Protein AF-A0A368D3M6-F1 (afdb_monomer_lite)

Foldseek 3Di:
DPLPLDPQLQVLLVVVVVLVCCVVVHPNHPDDPVNSVVVSVLSSVLSSQLSVLVVPPDDPVVSVVSNVVSVVD

Radius of gyration: 14.96 Å; chains: 1; bounding box: 37×20×39 Å

pLDDT: mean 91.23, std 9.11, range [51.84, 98.0]

Secondary structure (DSSP, 8-state):
------GGGGGGGGGGHHHHHHHHH-SS----HHHHHHHHHHHHHHHHHHHHHHHH---HHHHHHHHHHHHH-

Sequence (73 aa):
MNLSISKKALYPLALLIIPLLGVLLTNAVEWGIFDFLLMGSLLLVLGIAINLTFLNIKYFNKRIAIIFFVIFI

Structure (mmCIF, N/CA/C/O backbone):
data_AF-A0A368D3M6-F1
#
_entry.id   AF-A0A368D3M6-F1
#
loop_
_atom_site.group_PDB
_atom_site.id
_atom_site.type_symbol
_atom_site.label_atom_id
_atom_site.label_alt_id
_atom_site.label_comp_id
_atom_site.label_asym_id
_atom_site.label_entity_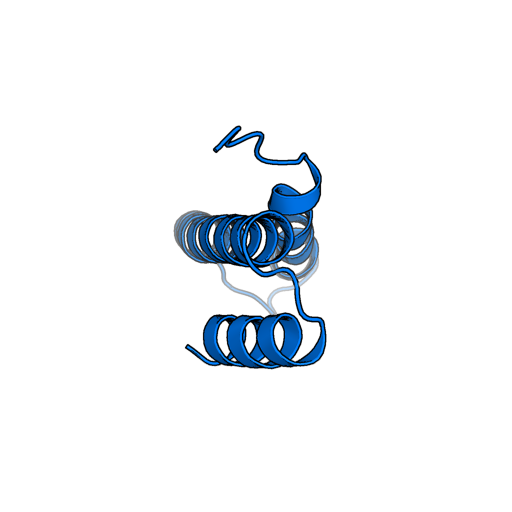id
_atom_site.label_seq_id
_atom_site.pdbx_PDB_ins_code
_atom_site.Cartn_x
_atom_site.Cartn_y
_atom_site.Cartn_z
_atom_site.occupancy
_atom_site.B_iso_or_equiv
_atom_site.auth_seq_id
_atom_site.auth_comp_id
_atom_site.auth_asym_id
_atom_site.auth_atom_id
_atom_site.pdbx_PDB_model_num
ATOM 1 N N . MET A 1 1 ? -22.326 -3.780 11.227 1.00 51.84 1 MET A N 1
ATOM 2 C CA . MET A 1 1 ? -20.941 -3.335 10.963 1.00 51.84 1 MET A CA 1
ATOM 3 C C . MET A 1 1 ? -20.995 -2.414 9.756 1.00 51.84 1 MET A C 1
ATOM 5 O O . MET A 1 1 ? -21.365 -2.885 8.691 1.00 51.84 1 MET A O 1
ATOM 9 N N . ASN A 1 2 ? -20.780 -1.107 9.922 1.00 52.09 2 ASN A N 1
ATOM 10 C CA . ASN A 1 2 ? -20.810 -0.185 8.785 1.00 52.09 2 ASN A CA 1
ATOM 11 C C . ASN A 1 2 ? -19.480 -0.340 8.030 1.00 52.09 2 ASN A C 1
ATOM 13 O O . ASN A 1 2 ? -18.440 0.108 8.508 1.00 52.09 2 ASN A O 1
ATOM 17 N N . LEU A 1 3 ? -19.496 -1.081 6.920 1.00 60.28 3 LEU A N 1
ATOM 18 C CA . LEU A 1 3 ? -18.325 -1.402 6.095 1.00 60.28 3 LEU A CA 1
ATOM 19 C C . LEU A 1 3 ? -17.937 -0.205 5.211 1.00 60.28 3 LEU A C 1
ATOM 21 O O . LEU A 1 3 ? -17.801 -0.322 3.996 1.00 60.28 3 LEU A O 1
ATOM 25 N N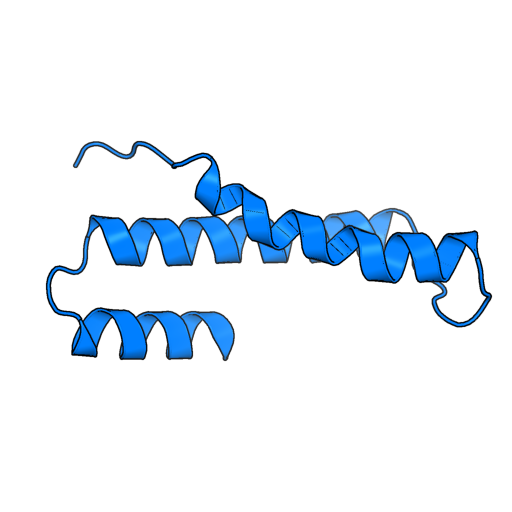 . SER A 1 4 ? -17.765 0.975 5.808 1.00 69.56 4 SER A N 1
ATOM 26 C CA . SER A 1 4 ? -17.271 2.135 5.073 1.00 69.56 4 SER A CA 1
ATOM 27 C C . SER A 1 4 ? -15.771 1.959 4.825 1.00 69.56 4 SER A C 1
ATOM 29 O O . SER A 1 4 ? -14.944 2.234 5.703 1.00 69.56 4 SER A O 1
ATOM 31 N N . ILE A 1 5 ? -15.406 1.469 3.641 1.00 73.94 5 ILE A N 1
ATOM 32 C CA . ILE A 1 5 ? -14.010 1.437 3.197 1.00 73.94 5 ILE A CA 1
ATOM 33 C C . ILE A 1 5 ? -13.536 2.888 3.083 1.00 73.94 5 ILE A C 1
ATOM 35 O O . ILE A 1 5 ? -14.056 3.674 2.293 1.00 73.94 5 ILE A O 1
ATOM 39 N N . SER A 1 6 ? -12.573 3.268 3.923 1.00 85.19 6 SER A N 1
ATOM 40 C CA . SER A 1 6 ? -11.997 4.609 3.882 1.00 85.19 6 SER A CA 1
ATOM 41 C C . SER A 1 6 ? -11.155 4.767 2.620 1.00 85.19 6 SER A C 1
ATOM 43 O O . SER A 1 6 ? -10.482 3.824 2.209 1.00 85.19 6 SER A O 1
ATOM 45 N N . LYS A 1 7 ? -11.070 5.987 2.072 1.00 87.69 7 LYS A N 1
ATOM 46 C CA . LYS A 1 7 ? -10.106 6.320 1.004 1.00 87.69 7 LYS A CA 1
ATOM 47 C C . LYS A 1 7 ? -8.664 5.939 1.379 1.00 87.69 7 LYS A C 1
ATOM 49 O O . LYS A 1 7 ? -7.863 5.647 0.501 1.00 87.69 7 LYS A O 1
ATOM 54 N N . LYS A 1 8 ? -8.358 5.869 2.682 1.00 87.81 8 LYS A N 1
ATOM 55 C CA . LYS A 1 8 ? -7.069 5.410 3.224 1.00 87.81 8 LYS A CA 1
ATOM 56 C C . LYS A 1 8 ? -6.703 3.979 2.813 1.00 87.81 8 LYS A C 1
ATOM 58 O O . LYS A 1 8 ? -5.521 3.679 2.711 1.00 87.81 8 LYS A O 1
ATOM 63 N N . ALA A 1 9 ? -7.687 3.118 2.535 1.00 91.44 9 ALA A N 1
ATOM 64 C CA . ALA A 1 9 ? -7.445 1.758 2.048 1.00 91.44 9 ALA A CA 1
ATOM 65 C C . ALA A 1 9 ? -6.778 1.733 0.660 1.0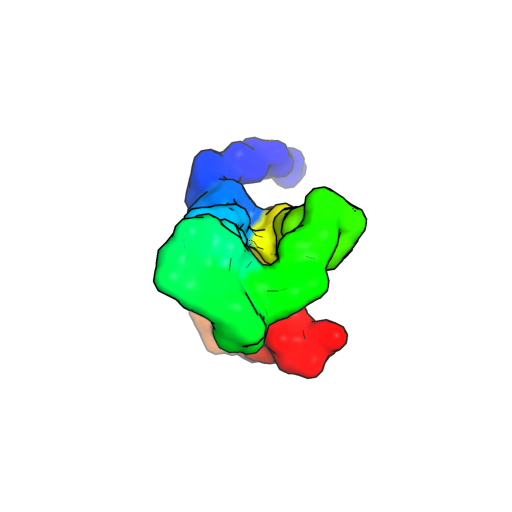0 91.44 9 ALA A C 1
ATOM 67 O O . ALA A 1 9 ? -6.187 0.729 0.291 1.00 91.44 9 ALA A O 1
ATOM 68 N N . LEU A 1 10 ? -6.843 2.835 -0.097 1.00 93.06 10 LEU A N 1
ATOM 69 C CA . LEU A 1 10 ? -6.239 2.952 -1.425 1.00 93.06 10 LEU A CA 1
ATOM 70 C C . LEU A 1 10 ? -4.809 3.509 -1.387 1.00 93.06 10 LEU A C 1
ATOM 72 O O . LEU A 1 10 ? -4.123 3.475 -2.400 1.00 93.06 10 LEU A O 1
ATOM 76 N N . TYR A 1 11 ? -4.333 4.016 -0.244 1.00 93.94 11 TYR A N 1
ATOM 77 C CA . TYR A 1 11 ? -3.004 4.633 -0.141 1.00 93.94 11 TYR A CA 1
ATOM 78 C C . TYR A 1 11 ? -1.845 3.706 -0.539 1.00 93.94 11 TYR A C 1
ATOM 80 O O . TYR A 1 11 ? -0.923 4.201 -1.188 1.00 93.94 11 TYR A O 1
ATOM 88 N N . PRO A 1 12 ? -1.873 2.388 -0.245 1.00 94.69 12 PRO A N 1
ATOM 89 C CA . PRO A 1 12 ? -0.814 1.485 -0.691 1.00 94.69 12 PRO A CA 1
ATOM 90 C C . PRO A 1 12 ? -0.618 1.455 -2.213 1.00 94.69 12 PRO A C 1
ATOM 92 O O . PRO A 1 12 ? 0.500 1.230 -2.657 1.00 94.69 12 PRO A O 1
ATOM 95 N N . LEU A 1 13 ? -1.644 1.754 -3.024 1.00 96.31 13 LEU A N 1
ATOM 96 C CA . LEU A 1 13 ? -1.521 1.806 -4.490 1.00 96.31 13 LEU A CA 1
ATOM 97 C C . LEU A 1 13 ? -0.522 2.869 -4.966 1.00 96.31 13 LEU A C 1
ATOM 99 O O . LEU A 1 13 ? 0.066 2.710 -6.033 1.00 96.31 13 LEU A O 1
ATOM 103 N N . ALA A 1 14 ? -0.276 3.920 -4.176 1.00 96.56 14 ALA A N 1
ATOM 104 C CA . ALA A 1 14 ? 0.737 4.924 -4.496 1.00 96.56 14 ALA A CA 1
ATOM 105 C C . ALA A 1 14 ? 2.158 4.331 -4.564 1.00 96.56 14 ALA A C 1
ATOM 107 O O . ALA A 1 14 ? 3.023 4.906 -5.220 1.00 96.56 14 ALA A O 1
ATOM 108 N N . LEU A 1 15 ? 2.399 3.159 -3.957 1.00 96.44 15 LEU A N 1
ATOM 109 C CA . LEU A 1 15 ? 3.674 2.446 -4.078 1.00 96.44 15 LEU A CA 1
ATOM 110 C C . LEU A 1 15 ? 3.972 2.017 -5.519 1.00 96.44 15 LEU A C 1
ATOM 112 O O . LEU A 1 15 ? 5.144 1.928 -5.872 1.00 96.44 15 LEU A O 1
ATOM 116 N N . LEU A 1 16 ? 2.953 1.830 -6.371 1.00 97.69 16 LEU A N 1
ATOM 117 C CA . LEU A 1 16 ? 3.142 1.503 -7.791 1.00 97.69 16 LEU A CA 1
ATOM 118 C C . LEU A 1 16 ? 3.781 2.636 -8.601 1.00 97.69 16 LEU A C 1
ATOM 120 O O . LEU A 1 16 ? 4.259 2.395 -9.707 1.00 97.69 16 LEU A O 1
ATOM 124 N N . ILE A 1 17 ? 3.842 3.856 -8.061 1.00 97.44 17 ILE A N 1
ATOM 125 C CA . ILE A 1 17 ? 4.553 4.963 -8.710 1.00 97.44 17 ILE A CA 1
ATOM 126 C C . ILE A 1 17 ? 6.047 4.635 -8.827 1.00 97.44 17 ILE A C 1
ATOM 128 O O . ILE A 1 17 ? 6.662 4.972 -9.831 1.00 97.44 17 ILE A O 1
ATOM 132 N N . ILE A 1 18 ? 6.630 3.929 -7.854 1.00 96.50 18 ILE A N 1
ATOM 133 C CA . ILE A 1 18 ? 8.055 3.570 -7.862 1.00 96.50 18 ILE A CA 1
ATOM 134 C C . ILE A 1 18 ? 8.405 2.666 -9.062 1.00 96.50 18 ILE A C 1
ATOM 136 O O . ILE A 1 18 ? 9.255 3.070 -9.857 1.00 96.50 18 ILE A O 1
ATOM 140 N N . PRO A 1 19 ? 7.767 1.492 -9.263 1.00 96.25 19 PRO A N 1
ATOM 141 C CA . PRO A 1 19 ? 8.027 0.667 -10.440 1.00 96.25 19 PRO A CA 1
ATOM 142 C C . PRO A 1 19 ? 7.601 1.353 -11.740 1.00 96.25 19 PRO A C 1
ATOM 144 O O . PRO A 1 19 ? 8.259 1.150 -12.754 1.00 96.25 19 PRO A O 1
ATOM 147 N N . LEU A 1 20 ? 6.573 2.212 -11.729 1.00 96.94 20 LEU A N 1
ATOM 148 C CA . LEU A 1 20 ? 6.188 2.980 -12.917 1.00 96.94 20 LEU A CA 1
ATOM 149 C C . LEU A 1 20 ? 7.303 3.935 -13.358 1.00 96.94 20 LEU A C 1
ATOM 151 O O . LEU A 1 20 ? 7.654 3.969 -14.533 1.00 96.94 20 LEU A O 1
ATOM 155 N N . LEU A 1 21 ? 7.895 4.676 -12.420 1.00 97.00 21 LEU A N 1
ATOM 156 C CA . LEU A 1 21 ? 9.065 5.509 -12.698 1.00 97.00 21 LEU A CA 1
ATOM 157 C C . LEU A 1 21 ? 10.267 4.653 -13.110 1.00 97.00 21 LEU A C 1
ATOM 159 O O . LEU A 1 21 ? 11.005 5.050 -14.005 1.00 97.00 21 LEU A O 1
ATOM 163 N N . GLY A 1 22 ? 10.430 3.474 -12.505 1.00 96.44 22 GLY A N 1
ATOM 164 C CA . GLY A 1 22 ? 11.436 2.488 -12.894 1.00 96.44 22 GLY A CA 1
ATOM 165 C C . GLY A 1 22 ? 11.339 2.108 -14.370 1.00 96.44 22 GLY A C 1
ATOM 166 O O . GLY A 1 22 ? 12.347 2.205 -15.057 1.00 96.44 22 GLY A O 1
ATOM 167 N N . VAL A 1 23 ? 10.142 1.768 -14.857 1.00 96.50 23 VAL A N 1
ATOM 168 C CA . VAL A 1 23 ? 9.873 1.412 -16.264 1.00 96.50 23 VAL A CA 1
ATOM 169 C C . VAL A 1 23 ? 10.016 2.615 -17.206 1.00 96.50 23 VAL A C 1
ATOM 171 O O . VAL A 1 23 ? 10.505 2.474 -18.322 1.00 96.50 23 VAL A O 1
ATOM 174 N N . LEU A 1 24 ? 9.567 3.806 -16.790 1.00 96.62 24 LEU A N 1
ATOM 175 C CA . LEU A 1 24 ? 9.550 4.994 -17.656 1.00 96.62 24 LEU A CA 1
ATOM 176 C C . LEU A 1 24 ? 10.915 5.676 -17.788 1.00 96.62 24 LEU A C 1
ATOM 178 O O . LEU A 1 24 ? 11.212 6.254 -18.832 1.00 96.62 24 LEU A O 1
ATOM 182 N N . LEU A 1 25 ? 11.707 5.684 -16.715 1.00 97.44 25 LEU A N 1
ATOM 183 C CA . LEU A 1 25 ? 12.952 6.453 -16.638 1.00 97.44 25 LEU A CA 1
ATOM 184 C C . LEU A 1 25 ? 14.199 5.579 -16.787 1.00 97.44 25 LEU A C 1
ATOM 186 O O . LEU A 1 25 ? 15.281 6.111 -17.033 1.00 97.44 25 LEU A O 1
ATOM 190 N N . THR A 1 26 ? 14.081 4.263 -16.599 1.00 94.25 26 THR A N 1
ATOM 191 C CA . THR A 1 26 ? 15.222 3.340 -16.588 1.00 94.25 26 THR A CA 1
ATOM 192 C C . THR A 1 26 ? 14.862 1.999 -17.229 1.00 94.25 26 THR A C 1
ATOM 194 O O . THR A 1 26 ? 13.696 1.683 -17.414 1.00 94.25 26 THR A O 1
ATOM 197 N N . ASN A 1 27 ? 15.868 1.164 -17.489 1.00 90.88 27 ASN A N 1
ATOM 198 C CA . ASN A 1 27 ? 15.664 -0.248 -17.839 1.00 90.88 27 ASN A CA 1
ATOM 199 C C . ASN A 1 27 ? 15.857 -1.170 -16.618 1.00 90.88 27 ASN A C 1
ATOM 201 O O . ASN A 1 27 ? 16.136 -2.352 -16.769 1.00 90.88 27 ASN A O 1
ATOM 205 N N . ALA A 1 28 ? 15.792 -0.630 -15.393 1.00 93.62 28 ALA A N 1
ATOM 206 C CA . ALA A 1 28 ? 16.021 -1.405 -14.170 1.00 93.62 28 ALA A CA 1
ATOM 207 C C . ALA A 1 28 ? 14.798 -2.240 -13.750 1.00 93.62 28 ALA A C 1
ATOM 209 O O . ALA A 1 28 ? 14.926 -3.158 -12.943 1.00 93.62 28 ALA A O 1
ATOM 210 N N . VAL A 1 29 ? 13.613 -1.906 -14.269 1.00 95.62 29 VAL A N 1
ATOM 211 C CA . VAL A 1 29 ? 12.350 -2.594 -13.986 1.00 95.62 29 VAL A CA 1
ATOM 212 C C . VAL A 1 29 ? 11.694 -2.931 -15.320 1.00 95.62 29 VAL A C 1
ATOM 214 O O . VAL A 1 29 ? 11.299 -2.031 -16.050 1.00 95.62 29 VAL A O 1
ATOM 217 N N . GLU A 1 30 ? 11.556 -4.218 -15.630 1.00 95.88 30 GLU A N 1
ATOM 218 C CA . GLU A 1 30 ? 10.943 -4.706 -16.880 1.00 95.88 30 GLU A CA 1
ATOM 219 C C . GLU A 1 30 ? 9.479 -5.136 -16.686 1.00 95.88 30 GLU A C 1
ATOM 221 O O . GLU A 1 30 ? 9.022 -6.138 -17.229 1.00 95.88 30 GLU A O 1
ATOM 226 N N . TRP A 1 31 ? 8.730 -4.407 -15.858 1.00 96.81 31 TRP A N 1
ATOM 227 C CA . TRP A 1 31 ? 7.331 -4.732 -15.579 1.00 96.81 31 TRP A CA 1
ATOM 228 C C . TRP A 1 31 ? 6.428 -4.368 -16.756 1.00 96.81 31 TRP A C 1
ATOM 230 O O . TRP A 1 31 ? 6.407 -3.225 -17.220 1.00 96.81 31 TRP A O 1
ATOM 240 N N . GLY A 1 32 ? 5.623 -5.330 -17.193 1.00 96.44 32 GLY A N 1
ATOM 241 C CA . GLY A 1 32 ? 4.515 -5.111 -18.108 1.00 96.44 32 GLY A CA 1
ATOM 242 C C . GLY A 1 32 ? 3.233 -4.707 -17.379 1.00 96.44 32 GLY A C 1
ATOM 243 O O . GLY A 1 32 ? 3.144 -4.680 -16.153 1.00 96.44 32 GLY A O 1
ATOM 244 N N . ILE A 1 33 ? 2.175 -4.441 -18.149 1.00 96.00 33 ILE A N 1
ATOM 245 C CA . ILE A 1 33 ? 0.852 -4.056 -17.619 1.00 96.00 33 ILE A CA 1
ATOM 246 C C . ILE A 1 33 ? 0.303 -5.112 -16.644 1.00 96.00 33 ILE A C 1
ATOM 248 O O . ILE A 1 33 ? -0.352 -4.771 -15.659 1.00 96.00 33 ILE A O 1
ATOM 252 N N . PHE A 1 34 ? 0.581 -6.393 -16.903 1.00 97.38 34 PHE A N 1
ATOM 253 C CA . PHE A 1 34 ? 0.122 -7.487 -16.053 1.00 97.38 34 PHE A CA 1
ATOM 254 C C . PHE A 1 34 ? 0.779 -7.470 -14.667 1.00 97.38 34 PHE A C 1
ATOM 256 O O . PHE A 1 34 ? 0.084 -7.689 -13.676 1.00 97.38 34 PHE A O 1
ATOM 263 N N . ASP A 1 35 ? 2.064 -7.125 -14.572 1.00 97.12 35 ASP A N 1
ATOM 264 C CA . ASP A 1 35 ? 2.766 -6.999 -13.291 1.00 97.12 35 ASP A CA 1
ATOM 265 C C . ASP A 1 35 ? 2.158 -5.878 -12.440 1.00 97.12 35 ASP A C 1
ATOM 267 O O . ASP A 1 35 ? 1.881 -6.065 -11.254 1.00 97.12 35 ASP A O 1
ATOM 271 N N . PHE A 1 36 ? 1.841 -4.734 -13.059 1.00 97.56 36 PHE A N 1
ATOM 272 C CA . PHE A 1 36 ? 1.140 -3.640 -12.379 1.00 97.56 36 PHE A CA 1
ATOM 273 C C . PHE A 1 36 ? -0.261 -4.038 -11.911 1.00 97.56 36 PHE A C 1
ATOM 275 O O . PHE A 1 36 ? -0.665 -3.653 -10.814 1.00 97.56 36 PHE A O 1
ATOM 282 N N . LEU A 1 37 ? -1.005 -4.806 -12.711 1.00 98.00 37 LEU A N 1
ATOM 283 C CA . LEU A 1 37 ? -2.323 -5.306 -12.317 1.00 98.00 37 LEU A CA 1
ATOM 284 C C . LEU A 1 37 ? -2.226 -6.285 -11.145 1.00 98.00 37 LEU A C 1
ATOM 286 O O . LEU A 1 37 ? -2.984 -6.148 -10.182 1.00 98.00 37 LEU A O 1
ATOM 290 N N . LEU A 1 38 ? -1.283 -7.229 -11.191 1.00 97.81 38 LEU A N 1
ATOM 291 C CA . LEU A 1 38 ? -1.051 -8.177 -10.103 1.00 97.81 38 LEU A CA 1
ATOM 292 C C . LEU A 1 38 ? -0.668 -7.448 -8.816 1.00 97.81 38 LEU A C 1
ATOM 294 O O . LEU A 1 38 ? -1.370 -7.584 -7.811 1.00 97.81 38 LEU A O 1
ATOM 298 N N . MET A 1 39 ? 0.369 -6.610 -8.846 1.00 97.19 39 MET A N 1
ATOM 299 C CA . MET A 1 39 ? 0.817 -5.903 -7.643 1.00 97.19 39 MET A CA 1
ATOM 300 C C . MET A 1 39 ? -0.207 -4.881 -7.158 1.00 97.19 39 MET A C 1
ATOM 302 O O . MET A 1 39 ? -0.408 -4.733 -5.953 1.00 97.19 39 MET A O 1
ATOM 306 N N . GLY A 1 40 ? -0.920 -4.225 -8.071 1.00 97.50 40 GLY A N 1
ATOM 307 C CA . GLY A 1 40 ? -2.031 -3.346 -7.724 1.00 97.50 40 GLY A CA 1
ATOM 308 C C . GLY A 1 40 ? -3.165 -4.082 -7.024 1.00 97.50 40 GLY A C 1
ATOM 309 O O . GLY A 1 40 ? -3.667 -3.595 -6.012 1.00 97.50 40 GLY A O 1
ATOM 310 N N . SER A 1 41 ? -3.532 -5.273 -7.502 1.00 97.12 41 SER A N 1
ATOM 311 C CA . SER A 1 41 ? -4.552 -6.102 -6.855 1.00 97.12 41 SER A CA 1
ATOM 312 C C . SER A 1 41 ? -4.126 -6.536 -5.447 1.00 97.12 41 SER A C 1
ATOM 314 O O . SER A 1 41 ? -4.910 -6.387 -4.508 1.00 97.12 41 SER A O 1
ATOM 316 N N . LEU A 1 42 ? -2.868 -6.958 -5.268 1.00 96.06 42 LEU A N 1
ATOM 317 C CA . LEU A 1 42 ? -2.313 -7.334 -3.964 1.00 96.06 42 LEU A CA 1
ATOM 318 C C . LEU A 1 42 ? -2.312 -6.153 -2.987 1.00 96.06 42 LEU A C 1
ATOM 320 O O . LEU A 1 42 ? -2.807 -6.276 -1.867 1.00 96.06 42 LEU A O 1
ATOM 324 N N . LEU A 1 43 ? -1.834 -4.983 -3.418 1.00 96.38 43 LEU A N 1
ATOM 325 C CA . LEU A 1 43 ? -1.822 -3.767 -2.599 1.00 96.38 43 LEU A CA 1
ATOM 326 C C . LEU A 1 43 ? -3.233 -3.298 -2.222 1.00 96.38 43 LEU A C 1
ATOM 328 O O . LEU A 1 43 ? -3.441 -2.796 -1.114 1.00 96.38 43 LEU A O 1
ATOM 332 N N . LEU A 1 44 ? -4.207 -3.474 -3.115 1.00 95.62 44 LEU A N 1
ATOM 333 C CA . LEU A 1 44 ? -5.604 -3.139 -2.854 1.00 95.62 44 LEU A CA 1
ATOM 334 C C . LEU A 1 44 ? -6.204 -4.081 -1.800 1.00 95.62 44 LEU A C 1
ATOM 336 O O . LEU A 1 44 ? -6.813 -3.607 -0.836 1.00 95.62 44 LEU A O 1
ATOM 340 N N . VAL A 1 45 ? -5.982 -5.394 -1.926 1.00 95.19 45 VAL A N 1
ATOM 341 C CA . VAL A 1 45 ? -6.404 -6.386 -0.920 1.00 95.19 45 VAL A CA 1
ATOM 342 C C . VAL A 1 45 ? -5.753 -6.093 0.434 1.00 95.19 45 VAL A C 1
ATOM 344 O O . VAL A 1 45 ? -6.453 -6.038 1.448 1.00 95.19 45 VAL A O 1
ATOM 347 N N . LEU A 1 46 ? -4.447 -5.814 0.448 1.00 94.75 46 LEU A N 1
ATOM 348 C CA . LEU A 1 46 ? -3.696 -5.451 1.650 1.00 94.75 46 LEU A CA 1
ATOM 349 C C . LEU A 1 46 ? -4.283 -4.204 2.329 1.00 94.75 46 LEU A C 1
ATOM 351 O O . LEU A 1 46 ? -4.558 -4.205 3.532 1.00 94.75 46 LEU A O 1
ATOM 355 N N . GLY A 1 47 ? -4.525 -3.142 1.561 1.00 94.31 47 GLY A N 1
ATOM 356 C CA . GLY A 1 47 ? -5.087 -1.895 2.072 1.00 94.31 47 GLY A CA 1
ATOM 357 C C . GLY A 1 47 ? -6.491 -2.064 2.657 1.00 94.31 47 GLY A C 1
ATOM 358 O O . GLY A 1 47 ? -6.794 -1.506 3.720 1.00 94.31 47 GLY A O 1
ATOM 359 N N . ILE A 1 48 ? -7.335 -2.886 2.025 1.00 93.88 48 ILE A N 1
ATOM 360 C CA . ILE A 1 48 ? -8.651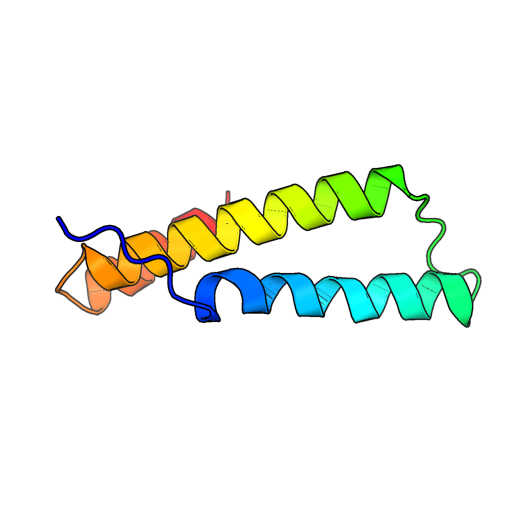 -3.251 2.565 1.00 93.88 48 ILE A CA 1
ATOM 361 C C . ILE A 1 48 ? -8.498 -4.050 3.864 1.00 93.88 48 ILE A C 1
ATOM 363 O O . ILE A 1 48 ? -9.147 -3.704 4.854 1.00 93.88 48 ILE A O 1
ATOM 367 N N . ALA A 1 49 ? -7.635 -5.068 3.902 1.00 92.62 49 ALA A N 1
ATOM 368 C CA . ALA A 1 49 ? -7.419 -5.907 5.084 1.00 92.62 49 ALA A CA 1
ATOM 369 C C . ALA A 1 49 ? -6.936 -5.089 6.297 1.00 92.62 49 ALA A C 1
ATOM 371 O O . ALA A 1 49 ? -7.457 -5.233 7.411 1.00 92.62 49 ALA A O 1
ATOM 372 N N . ILE A 1 50 ? -6.009 -4.154 6.076 1.00 91.81 50 ILE A N 1
ATOM 373 C CA . ILE A 1 50 ? -5.543 -3.223 7.109 1.00 91.81 50 ILE A CA 1
ATOM 374 C C . ILE A 1 50 ? -6.698 -2.327 7.577 1.00 91.81 50 ILE A C 1
ATOM 376 O O . ILE A 1 50 ? -6.949 -2.228 8.781 1.00 91.81 50 ILE A O 1
ATOM 380 N N . ASN A 1 51 ? -7.453 -1.713 6.659 1.0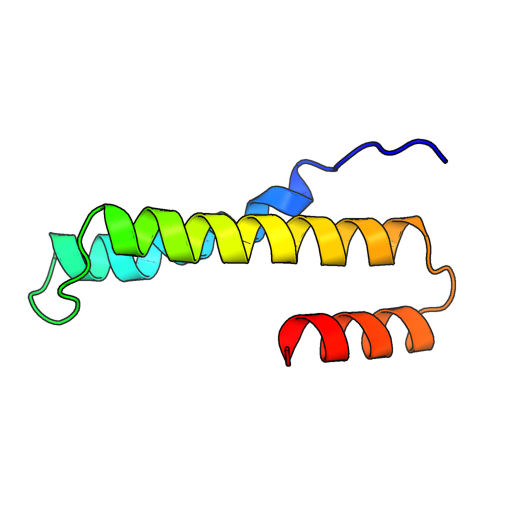0 92.44 51 ASN A N 1
ATOM 381 C CA . ASN A 1 51 ? -8.584 -0.852 7.020 1.00 92.44 51 ASN A CA 1
ATOM 382 C C . ASN A 1 51 ? -9.658 -1.615 7.819 1.00 92.44 51 ASN A C 1
ATOM 384 O O . ASN A 1 51 ? -10.160 -1.105 8.821 1.00 92.44 51 ASN A O 1
ATOM 388 N N . LEU A 1 52 ? -9.967 -2.859 7.440 1.00 91.00 52 LEU A N 1
ATOM 389 C CA . LEU A 1 52 ? -10.879 -3.727 8.191 1.00 91.00 52 LEU A CA 1
ATOM 390 C C . LEU A 1 52 ? -10.347 -4.046 9.592 1.00 91.00 52 LEU A C 1
ATOM 392 O O . LEU A 1 52 ? -11.120 -4.050 10.551 1.00 91.00 52 LEU A O 1
ATOM 396 N N . THR A 1 53 ? -9.040 -4.258 9.737 1.00 91.25 53 THR A N 1
ATOM 397 C CA . THR A 1 53 ? -8.411 -4.473 11.048 1.00 91.25 53 THR A CA 1
ATOM 398 C C . THR A 1 53 ? -8.586 -3.248 11.948 1.00 91.25 53 THR A C 1
ATOM 400 O O . THR A 1 53 ? -8.958 -3.383 13.117 1.00 91.25 53 THR A O 1
ATOM 403 N N . PHE A 1 54 ? -8.404 -2.041 11.406 1.00 89.12 54 PHE A N 1
ATOM 404 C CA . PHE A 1 54 ? -8.625 -0.795 12.146 1.00 89.12 54 PHE A CA 1
ATOM 405 C C . PHE A 1 54 ? -10.086 -0.586 12.559 1.00 89.12 54 PHE A C 1
ATOM 407 O O . PHE A 1 54 ? -10.331 -0.105 13.668 1.00 89.12 54 PHE A O 1
ATOM 414 N N . LEU A 1 55 ? -11.040 -0.952 11.700 1.00 90.06 55 LEU A N 1
ATOM 415 C CA . LEU A 1 55 ? -12.470 -0.805 11.983 1.00 90.06 55 LEU A CA 1
ATOM 416 C C . LEU A 1 55 ? -12.973 -1.804 13.036 1.00 90.06 55 LEU A C 1
ATOM 418 O O . LEU A 1 55 ? -13.810 -1.441 13.860 1.00 90.06 55 LEU A O 1
ATOM 422 N N . ASN A 1 56 ? -12.466 -3.040 13.030 1.00 88.00 56 ASN A N 1
ATOM 423 C CA . ASN A 1 56 ? -13.072 -4.143 13.788 1.00 88.00 56 ASN A CA 1
ATOM 424 C C . ASN A 1 56 ? -12.320 -4.532 15.059 1.00 88.00 56 ASN A C 1
ATOM 426 O O . ASN A 1 56 ? -12.922 -4.996 16.027 1.00 88.00 56 ASN A O 1
ATOM 430 N N . ILE A 1 57 ? -11.004 -4.348 15.093 1.00 90.94 57 ILE A N 1
ATOM 431 C CA . ILE A 1 57 ? -10.211 -4.688 16.273 1.00 90.94 57 ILE A CA 1
ATOM 432 C C . ILE A 1 57 ? -10.141 -3.444 17.143 1.00 90.94 57 ILE A C 1
ATOM 434 O O . ILE A 1 57 ? -9.799 -2.389 16.639 1.00 90.94 57 ILE A O 1
ATOM 438 N N . LYS A 1 58 ? -10.468 -3.512 18.437 1.00 87.56 58 LYS A N 1
ATOM 439 C CA . LYS A 1 58 ? -10.460 -2.328 19.329 1.00 87.56 58 LYS A CA 1
ATOM 440 C C . LYS A 1 58 ? -9.099 -2.089 19.994 1.00 87.56 58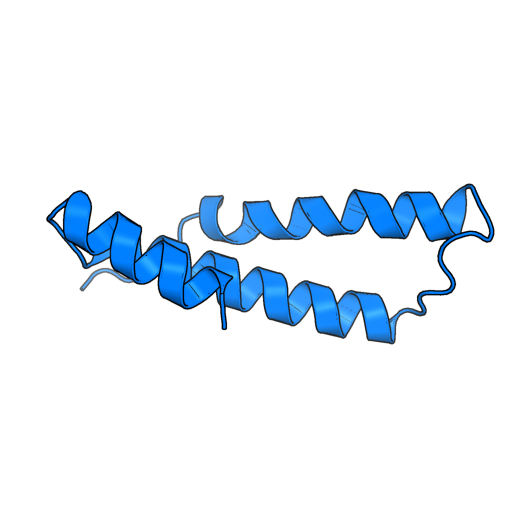 LYS A C 1
ATOM 442 O O . LYS A 1 58 ? -8.700 -0.950 20.208 1.00 87.56 58 LYS A O 1
ATOM 447 N N . TYR A 1 59 ? -8.387 -3.169 20.313 1.00 91.19 59 TYR A N 1
ATOM 448 C CA . TYR A 1 59 ? -7.153 -3.131 21.100 1.00 91.19 59 TYR A CA 1
ATOM 449 C C . TYR A 1 59 ? -5.918 -2.927 20.220 1.00 91.19 59 TYR A C 1
ATOM 451 O O . TYR A 1 59 ? -5.694 -3.694 19.285 1.00 91.19 59 TYR A O 1
ATOM 459 N N . PHE A 1 60 ? -5.087 -1.942 20.566 1.00 86.81 60 PHE A N 1
ATOM 460 C CA . PHE A 1 60 ? -3.895 -1.561 19.802 1.00 86.81 60 PHE A CA 1
ATOM 461 C C . PHE A 1 60 ? -2.905 -2.719 19.603 1.00 86.81 60 PHE A C 1
ATOM 463 O O . PHE A 1 60 ? -2.513 -3.001 18.476 1.00 86.81 60 PHE A O 1
ATOM 470 N N . ASN A 1 61 ? -2.596 -3.470 20.663 1.00 91.12 61 ASN A N 1
ATOM 471 C CA . ASN A 1 61 ? -1.650 -4.590 20.585 1.00 91.12 61 ASN A CA 1
ATOM 472 C C . ASN A 1 61 ? -2.143 -5.690 19.626 1.00 91.12 61 ASN A C 1
ATOM 474 O O . ASN A 1 61 ? -1.371 -6.224 18.836 1.00 91.12 61 ASN A O 1
ATOM 478 N N . LYS A 1 62 ? -3.454 -5.980 19.640 1.00 90.69 62 LYS A N 1
ATOM 479 C CA . LYS A 1 62 ? -4.074 -6.948 18.718 1.00 90.69 62 LYS A CA 1
ATOM 480 C C . LYS A 1 62 ? -4.111 -6.423 17.281 1.00 90.69 62 LYS A C 1
ATOM 482 O O . LYS A 1 62 ? -3.900 -7.201 16.359 1.00 90.69 62 LYS A O 1
ATOM 487 N N . ARG A 1 63 ? -4.349 -5.117 17.086 1.00 90.44 63 ARG A N 1
ATOM 488 C CA . ARG A 1 63 ? -4.278 -4.474 15.760 1.00 90.44 63 ARG A CA 1
ATOM 489 C C . ARG A 1 63 ? -2.892 -4.643 15.151 1.00 90.44 63 ARG A C 1
ATOM 491 O O . ARG A 1 63 ? -2.805 -5.082 14.014 1.00 90.44 63 ARG A O 1
ATOM 498 N N . ILE A 1 64 ? -1.837 -4.333 15.909 1.00 91.38 64 ILE A N 1
ATOM 499 C CA . ILE A 1 64 ? -0.456 -4.463 15.429 1.00 91.38 64 ILE A CA 1
ATOM 500 C C . ILE A 1 64 ? -0.146 -5.911 15.065 1.00 91.38 64 ILE A C 1
ATOM 502 O O . ILE A 1 64 ? 0.346 -6.143 13.970 1.00 91.38 64 ILE A O 1
ATOM 506 N N . ALA A 1 65 ? -0.474 -6.874 15.933 1.00 92.19 65 ALA A N 1
ATOM 507 C CA . ALA A 1 65 ? -0.207 -8.286 15.665 1.00 92.19 65 ALA A CA 1
ATOM 508 C C . ALA A 1 65 ? -0.878 -8.776 14.367 1.00 92.19 65 ALA A C 1
ATOM 510 O O . ALA A 1 65 ? -0.240 -9.445 13.559 1.00 92.19 65 ALA A O 1
ATOM 511 N N . ILE A 1 66 ? -2.141 -8.397 14.135 1.00 91.00 66 ILE A N 1
ATOM 512 C CA . ILE A 1 66 ? -2.875 -8.782 12.920 1.00 91.00 66 ILE A CA 1
ATOM 513 C C . ILE A 1 66 ? -2.326 -8.063 11.685 1.00 91.00 66 ILE A C 1
ATOM 515 O O . ILE A 1 66 ? -2.148 -8.703 10.657 1.00 91.00 66 ILE A O 1
ATOM 519 N N . ILE A 1 67 ? -2.018 -6.765 11.770 1.00 91.44 67 ILE A N 1
ATOM 520 C CA . ILE A 1 67 ? -1.408 -6.026 10.652 1.00 91.44 67 ILE A CA 1
ATOM 521 C C . ILE A 1 67 ? -0.051 -6.637 10.284 1.00 91.44 67 ILE A C 1
ATOM 523 O O . ILE A 1 67 ? 0.224 -6.814 9.104 1.00 91.44 67 ILE A O 1
ATOM 527 N N . PHE A 1 68 ? 0.768 -7.009 11.271 1.00 93.12 68 PHE A N 1
ATOM 528 C CA . PHE A 1 68 ? 2.037 -7.697 11.029 1.00 93.12 68 PHE A CA 1
ATOM 529 C C . PHE A 1 68 ? 1.834 -9.018 10.294 1.00 93.12 68 PHE A C 1
ATOM 531 O O . PHE A 1 68 ? 2.517 -9.279 9.311 1.00 93.12 68 PHE A O 1
ATOM 538 N N . PHE A 1 69 ? 0.869 -9.824 10.740 1.00 91.81 69 PHE A N 1
ATOM 539 C CA . PHE A 1 69 ? 0.533 -11.084 10.086 1.00 91.81 69 PHE A CA 1
ATOM 540 C C . PHE A 1 69 ? 0.062 -10.875 8.639 1.00 91.81 69 PHE A C 1
ATOM 542 O O . PHE A 1 69 ? 0.508 -11.577 7.745 1.00 91.81 69 PHE A O 1
ATOM 549 N N . VAL A 1 70 ? -0.789 -9.872 8.408 1.00 90.38 70 VAL A N 1
ATOM 550 C CA . VAL A 1 70 ? -1.318 -9.514 7.082 1.00 90.38 70 VAL A CA 1
ATOM 551 C C . VAL A 1 70 ? -0.233 -8.995 6.132 1.00 90.38 70 VAL A C 1
ATOM 553 O O . VAL A 1 70 ? -0.353 -9.194 4.933 1.00 90.38 70 VAL A O 1
ATOM 556 N N . ILE A 1 71 ? 0.802 -8.321 6.639 1.00 89.81 71 ILE A N 1
ATOM 557 C CA . ILE A 1 71 ? 1.933 -7.840 5.825 1.00 89.81 71 ILE A CA 1
ATOM 558 C C . ILE A 1 71 ? 2.933 -8.965 5.524 1.00 89.81 71 ILE A C 1
ATOM 560 O O . ILE A 1 71 ? 3.612 -8.918 4.505 1.00 89.81 71 ILE A O 1
ATOM 564 N N . PHE A 1 72 ? 3.074 -9.932 6.433 1.00 89.00 72 PHE A N 1
ATOM 565 C CA . PHE A 1 72 ? 4.061 -11.006 6.313 1.00 89.00 72 PHE A CA 1
ATOM 566 C C . PHE A 1 72 ? 3.600 -12.168 5.421 1.00 89.00 72 PHE A C 1
ATOM 568 O O . PHE A 1 72 ? 4.426 -12.992 5.031 1.00 89.00 72 PHE A O 1
ATOM 575 N N . ILE A 1 73 ? 2.298 -12.256 5.145 1.00 79.88 73 ILE A N 1
ATOM 576 C CA . ILE A 1 73 ? 1.690 -13.287 4.296 1.00 79.88 73 ILE A CA 1
ATOM 577 C C . ILE A 1 73 ? 1.646 -12.845 2.834 1.00 79.88 73 ILE A C 1
ATOM 579 O O . ILE A 1 73 ? 1.830 -13.733 1.975 1.00 79.88 73 ILE A O 1
#